Protein AF-A0A650GEP9-F1 (afdb_monomer)

Radius of gyration: 18.07 Å; Cα contacts (8 Å, |Δi|>4): 23; chains: 1; bounding box: 58×45×26 Å

Secondary structure (DSSP, 8-state):
-PPPTTTT--S-----------HHHHHHHHHHHHHTT--HHHHHHHHHH---TTS-PPP--TTS--STT---

Mean predicted aligned error: 12.85 Å

Nearest PDB structures (foldseek):
  5x3t-assembly1_G  TM=5.870E-01  e=1.752E+00  Mycobacterium tuberculosis H37Rv
  5x3t-assembly1_C  TM=6.078E-01  e=3.480E+00  Mycobacterium tuberculosis H37Rv
  7odt-assembly1_a  TM=3.062E-01  e=6.451E+00  Homo sapiens

Structure (mmCIF, N/CA/C/O backbone):
data_AF-A0A650GEP9-F1
#
_entry.id   AF-A0A650GEP9-F1
#
loop_
_atom_site.group_PDB
_atom_site.id
_atom_site.type_symbol
_atom_site.label_atom_id
_atom_site.label_alt_id
_atom_site.label_comp_id
_atom_site.label_asym_id
_atom_site.label_entity_id
_atom_site.label_seq_id
_atom_site.pdbx_PDB_ins_code
_atom_site.Cartn_x
_atom_site.Cartn_y
_atom_site.Cartn_z
_atom_site.occupancy
_atom_site.B_iso_or_equiv
_atom_site.auth_seq_id
_atom_site.auth_comp_id
_atom_site.auth_asym_id
_atom_site.auth_atom_id
_atom_site.pdbx_PDB_model_num
ATOM 1 N N . MET A 1 1 ? 45.512 5.365 -12.839 1.00 49.88 1 MET A N 1
ATOM 2 C CA . MET A 1 1 ? 44.566 4.240 -13.015 1.00 49.88 1 MET A CA 1
ATOM 3 C C . MET A 1 1 ? 43.194 4.826 -13.317 1.00 49.88 1 MET A C 1
ATOM 5 O O . MET A 1 1 ? 42.788 5.721 -12.592 1.00 49.88 1 MET A O 1
ATOM 9 N N . SER A 1 2 ? 42.546 4.415 -14.412 1.00 58.94 2 SER A N 1
ATOM 10 C CA . SER A 1 2 ? 41.253 4.969 -14.848 1.00 58.94 2 SER A CA 1
ATOM 11 C C . SER A 1 2 ? 40.115 4.212 -14.162 1.00 58.94 2 SER A C 1
ATOM 13 O O . SER A 1 2 ? 40.014 2.995 -14.314 1.00 58.94 2 SER A O 1
ATOM 15 N N . THR A 1 3 ? 39.303 4.897 -13.358 1.00 56.69 3 THR A N 1
ATOM 16 C CA . THR A 1 3 ? 38.169 4.286 -12.656 1.00 56.69 3 THR A CA 1
ATOM 17 C C . THR A 1 3 ? 37.127 3.842 -13.690 1.00 56.69 3 THR A C 1
ATOM 19 O O . THR A 1 3 ? 36.731 4.657 -14.526 1.00 56.69 3 THR A O 1
ATOM 22 N N . PRO A 1 4 ? 36.664 2.578 -13.688 1.00 57.25 4 PRO A N 1
ATOM 23 C CA . PRO A 1 4 ? 35.668 2.125 -14.652 1.00 57.25 4 PRO A CA 1
ATOM 24 C C . PRO A 1 4 ? 34.389 2.959 -14.518 1.00 57.25 4 PRO A C 1
ATOM 26 O O . PRO A 1 4 ? 33.918 3.204 -13.409 1.00 57.25 4 PRO A O 1
ATOM 29 N N . ALA A 1 5 ? 33.784 3.341 -15.648 1.00 60.44 5 ALA A N 1
ATOM 30 C CA . ALA A 1 5 ? 32.590 4.200 -15.723 1.00 60.44 5 ALA A CA 1
ATOM 31 C C . ALA A 1 5 ? 31.362 3.679 -14.938 1.00 60.44 5 ALA A C 1
ATOM 33 O O . ALA A 1 5 ? 30.367 4.380 -14.774 1.00 60.44 5 ALA A O 1
ATOM 34 N N . ASN A 1 6 ? 31.430 2.446 -14.433 1.00 53.09 6 ASN A N 1
ATOM 35 C CA . ASN A 1 6 ? 30.385 1.799 -13.650 1.00 53.09 6 ASN A CA 1
ATOM 36 C C . ASN A 1 6 ? 30.626 1.838 -12.132 1.00 53.09 6 ASN A C 1
ATOM 38 O O . ASN A 1 6 ? 29.792 1.321 -11.396 1.00 53.09 6 ASN A O 1
ATOM 42 N N . ALA A 1 7 ? 31.707 2.462 -11.650 1.00 54.31 7 ALA A N 1
ATOM 43 C CA . ALA A 1 7 ? 32.029 2.546 -10.220 1.00 54.31 7 ALA A CA 1
ATOM 44 C C . ALA A 1 7 ? 30.979 3.308 -9.384 1.00 54.31 7 ALA A C 1
ATOM 46 O O . ALA A 1 7 ? 30.929 3.148 -8.170 1.00 54.31 7 ALA A O 1
ATOM 47 N N . HIS A 1 8 ? 30.110 4.093 -10.032 1.00 51.66 8 HIS A N 1
ATOM 48 C CA . HIS A 1 8 ? 29.002 4.815 -9.396 1.00 51.66 8 HIS A CA 1
ATOM 49 C C . HIS A 1 8 ? 27.622 4.185 -9.646 1.00 51.66 8 HIS A C 1
ATOM 51 O O . HIS A 1 8 ? 26.603 4.786 -9.301 1.00 51.66 8 HIS A O 1
ATOM 57 N N . ARG A 1 9 ? 27.533 2.988 -10.252 1.00 48.16 9 ARG A N 1
ATOM 58 C CA . ARG A 1 9 ? 26.253 2.264 -10.299 1.00 48.16 9 ARG A CA 1
ATOM 59 C C . ARG A 1 9 ? 25.943 1.771 -8.888 1.00 48.16 9 ARG A C 1
ATOM 61 O O . ARG A 1 9 ? 26.455 0.738 -8.478 1.00 48.16 9 ARG A O 1
ATOM 68 N N . SER A 1 10 ? 25.099 2.508 -8.165 1.00 52.88 10 SER A N 1
ATOM 69 C CA . SER A 1 10 ? 24.432 1.986 -6.971 1.00 52.88 10 SER A CA 1
ATOM 70 C C . SER A 1 10 ? 23.802 0.627 -7.330 1.00 52.88 10 SER A C 1
ATOM 72 O O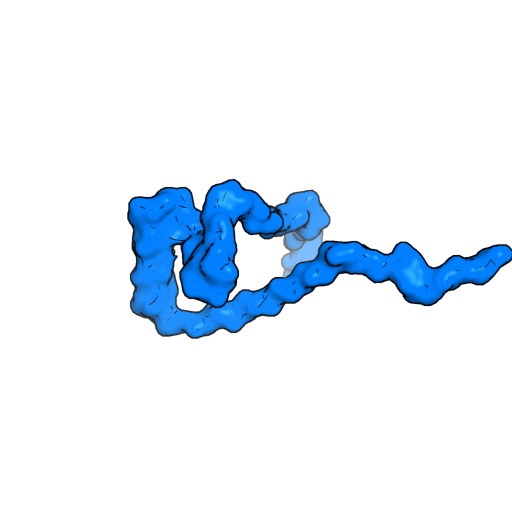 . SER A 1 10 ? 23.033 0.580 -8.299 1.00 52.88 10 SER A O 1
ATOM 74 N N . PRO A 1 11 ? 24.126 -0.467 -6.615 1.00 52.88 11 PRO A N 1
ATOM 75 C CA . PRO A 1 11 ? 23.484 -1.767 -6.813 1.00 52.88 11 PRO A CA 1
ATOM 76 C C . PRO A 1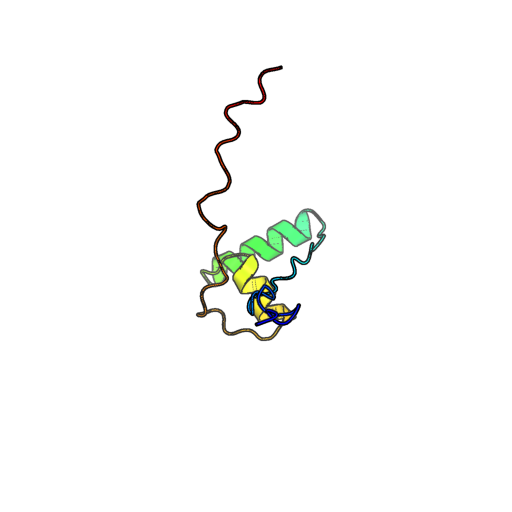 11 ? 21.983 -1.739 -6.484 1.00 52.88 11 PRO A C 1
ATOM 78 O O . PRO A 1 11 ? 21.263 -2.660 -6.850 1.00 52.88 11 PRO A O 1
ATOM 81 N N . ASP A 1 12 ? 21.504 -0.657 -5.869 1.00 54.03 12 ASP A N 1
ATOM 82 C CA . ASP A 1 12 ? 20.139 -0.489 -5.391 1.00 54.03 12 ASP A CA 1
ATOM 83 C C . ASP A 1 12 ? 19.375 0.506 -6.282 1.00 54.03 12 ASP A C 1
ATOM 85 O O . ASP A 1 12 ? 19.010 1.619 -5.888 1.00 54.03 12 ASP A O 1
ATOM 89 N N . ARG A 1 13 ? 19.211 0.158 -7.565 1.00 53.56 13 ARG A N 1
ATOM 90 C CA . ARG A 1 13 ? 18.337 0.927 -8.462 1.00 53.56 13 ARG A CA 1
ATOM 91 C C . ARG A 1 13 ? 16.888 0.637 -8.083 1.00 53.56 13 ARG A C 1
ATOM 93 O O . ARG A 1 13 ? 16.309 -0.336 -8.554 1.00 53.56 13 ARG A O 1
ATOM 100 N N . SER A 1 14 ? 16.303 1.496 -7.257 1.00 62.91 14 SER A N 1
ATOM 101 C CA . SER A 1 14 ? 14.871 1.466 -6.972 1.00 62.91 14 SER A CA 1
ATOM 102 C C . SER A 1 14 ? 14.087 2.133 -8.108 1.00 62.91 14 SER A C 1
ATOM 104 O O . SER A 1 14 ? 14.427 3.220 -8.578 1.00 62.91 14 SER A O 1
ATOM 106 N N . ALA A 1 15 ? 13.037 1.461 -8.577 1.00 69.38 15 ALA A N 1
ATOM 107 C CA . ALA A 1 15 ? 12.052 2.025 -9.491 1.00 69.38 15 ALA A CA 1
ATOM 108 C C . ALA A 1 15 ? 10.761 2.290 -8.709 1.00 69.38 15 ALA A C 1
ATOM 110 O O . ALA A 1 15 ? 10.276 1.412 -7.999 1.00 69.38 15 ALA A O 1
ATOM 111 N N . ALA A 1 16 ? 10.206 3.495 -8.831 1.00 75.44 16 ALA A N 1
ATOM 112 C CA . ALA A 1 16 ? 8.920 3.833 -8.231 1.00 75.44 16 ALA A CA 1
ATOM 113 C C . ALA A 1 16 ? 7.800 3.623 -9.257 1.00 75.44 16 ALA A C 1
ATOM 115 O O . ALA A 1 16 ? 7.854 4.173 -10.358 1.00 75.44 16 ALA A O 1
ATOM 116 N N . VAL A 1 17 ? 6.774 2.854 -8.891 1.00 79.25 17 VAL A N 1
ATOM 117 C CA . VAL A 1 17 ? 5.584 2.627 -9.724 1.00 79.25 17 VAL A CA 1
ATOM 118 C C . VAL A 1 17 ? 4.420 3.429 -9.153 1.00 79.25 17 VAL A C 1
ATOM 120 O O . VAL A 1 17 ? 4.101 3.329 -7.970 1.00 79.25 17 VAL A O 1
ATOM 123 N N . LEU A 1 18 ? 3.766 4.231 -9.995 1.00 85.00 18 LEU A N 1
ATOM 124 C CA . LEU A 1 18 ? 2.591 5.002 -9.601 1.00 85.00 18 LEU A CA 1
ATOM 125 C C . LEU A 1 18 ? 1.319 4.216 -9.933 1.00 85.00 18 LEU A C 1
ATOM 127 O O . LEU A 1 18 ? 0.954 4.077 -11.099 1.00 85.00 18 LEU A O 1
ATOM 131 N N . LEU A 1 19 ? 0.629 3.729 -8.903 1.00 84.38 19 LEU A N 1
ATOM 132 C CA . LEU A 1 19 ? -0.659 3.050 -9.043 1.00 84.38 19 LEU A CA 1
ATOM 133 C C . LEU A 1 19 ? -1.803 4.064 -8.921 1.00 84.38 19 LEU A C 1
ATOM 135 O O . LEU A 1 19 ? -1.880 4.814 -7.946 1.00 84.38 19 LEU A O 1
ATOM 139 N N . ARG A 1 20 ? -2.699 4.092 -9.913 1.00 90.56 20 ARG A N 1
ATOM 140 C CA . ARG A 1 20 ? -3.896 4.948 -9.908 1.00 90.56 20 ARG A CA 1
ATOM 141 C C . ARG A 1 20 ? -5.131 4.103 -9.633 1.00 90.56 20 ARG A C 1
ATOM 143 O O . ARG A 1 20 ? -5.364 3.113 -10.316 1.00 90.56 20 ARG A O 1
ATOM 150 N N . PHE A 1 21 ? -5.934 4.537 -8.670 1.00 88.69 21 PHE A N 1
ATOM 151 C CA . PHE A 1 21 ? -7.185 3.889 -8.286 1.00 88.69 21 PHE A CA 1
ATOM 152 C C . PHE A 1 21 ? -8.319 4.914 -8.274 1.00 88.69 21 PHE A C 1
ATOM 154 O O . PHE A 1 21 ? -8.075 6.107 -8.074 1.00 88.69 21 PHE A O 1
ATOM 161 N N . SER A 1 22 ? -9.558 4.445 -8.428 1.00 95.62 22 SER A N 1
ATOM 162 C CA . SER A 1 22 ? -10.731 5.230 -8.036 1.00 95.62 22 SER A CA 1
ATOM 163 C C . SER A 1 22 ? -10.720 5.490 -6.522 1.00 95.62 22 SER A C 1
ATOM 165 O O . SER A 1 22 ? -9.980 4.841 -5.772 1.00 95.62 22 SER A O 1
ATOM 167 N N . LEU A 1 23 ? -11.540 6.437 -6.053 1.00 94.50 23 LEU A N 1
ATOM 168 C CA . LEU A 1 23 ? -11.657 6.728 -4.619 1.00 94.50 23 LEU A CA 1
ATOM 169 C C . LEU A 1 23 ? -12.088 5.484 -3.828 1.00 94.50 23 LEU A C 1
ATOM 171 O O . LEU A 1 23 ? -11.430 5.138 -2.845 1.00 94.50 23 LEU A O 1
ATOM 175 N N . ASP A 1 24 ? -13.100 4.768 -4.318 1.00 96.50 24 ASP A N 1
ATOM 176 C CA . ASP A 1 24 ? -13.599 3.540 -3.689 1.00 96.50 24 ASP A CA 1
ATOM 177 C C . ASP A 1 24 ? -12.549 2.427 -3.711 1.00 96.50 24 ASP A C 1
ATOM 179 O O . ASP A 1 24 ? -12.306 1.771 -2.699 1.00 96.50 24 ASP A O 1
ATOM 183 N N . GLY A 1 25 ? -11.836 2.268 -4.834 1.00 94.25 25 GLY A N 1
ATOM 184 C CA . GLY A 1 25 ? -10.755 1.288 -4.951 1.00 94.25 25 GLY A CA 1
ATOM 185 C C . GLY A 1 25 ? -9.611 1.568 -3.976 1.00 94.25 25 GLY A C 1
ATOM 186 O O . GLY A 1 25 ? -9.076 0.651 -3.353 1.00 94.25 25 GLY A O 1
ATOM 187 N N . ARG A 1 26 ? -9.268 2.846 -3.773 1.00 93.50 26 ARG A N 1
ATOM 188 C CA . ARG A 1 26 ? -8.265 3.255 -2.782 1.00 93.50 26 ARG A CA 1
ATOM 189 C C . ARG A 1 26 ? -8.733 2.984 -1.350 1.00 93.50 26 ARG A C 1
ATOM 191 O O . ARG A 1 26 ? -7.907 2.606 -0.518 1.00 93.50 26 ARG A O 1
ATOM 198 N N . ALA A 1 27 ? -10.010 3.212 -1.045 1.00 95.06 27 ALA A N 1
ATOM 199 C CA . ALA A 1 27 ? -10.571 2.945 0.277 1.00 95.06 27 ALA A CA 1
ATOM 200 C C . ALA A 1 27 ? -10.559 1.442 0.591 1.00 95.06 27 ALA A C 1
ATOM 202 O O . ALA A 1 27 ? -10.085 1.039 1.653 1.00 95.06 27 ALA A O 1
ATOM 203 N N . GLU A 1 28 ? -10.974 0.616 -0.368 1.00 96.06 28 GLU A N 1
ATOM 204 C CA . GLU A 1 28 ? -10.980 -0.839 -0.223 1.00 96.06 28 GLU A CA 1
ATOM 205 C C . GLU A 1 28 ? -9.562 -1.410 -0.072 1.00 96.06 28 GLU A C 1
ATOM 207 O O . GLU A 1 28 ? -9.319 -2.248 0.797 1.00 96.06 28 GLU A O 1
ATOM 212 N N . LEU A 1 29 ? -8.593 -0.908 -0.847 1.00 94.56 29 LEU A N 1
ATOM 213 C CA . LEU A 1 29 ? -7.185 -1.296 -0.720 1.00 94.56 29 LEU A CA 1
ATOM 214 C C . LEU A 1 29 ? -6.644 -1.013 0.690 1.00 94.56 29 LEU A C 1
ATOM 216 O O . LEU A 1 29 ? -5.984 -1.861 1.290 1.00 94.56 29 LEU A O 1
ATOM 220 N N . LYS A 1 30 ? -6.948 0.172 1.237 1.00 95.12 30 LYS A N 1
ATOM 221 C CA . LYS A 1 30 ? -6.56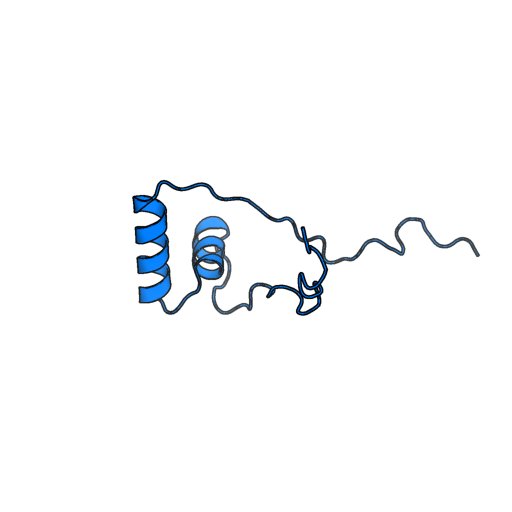5 0.540 2.607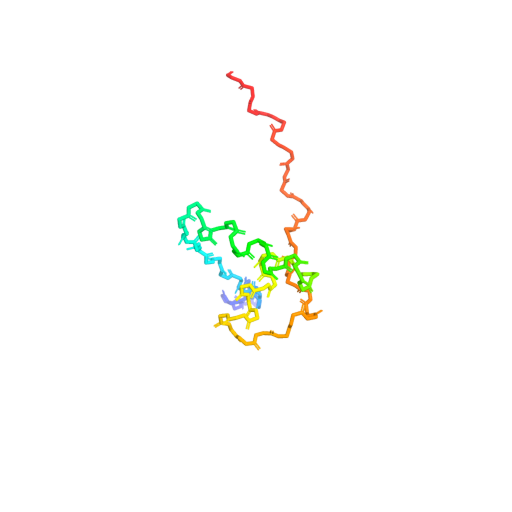 1.00 95.12 30 LYS A CA 1
ATOM 222 C C . LYS A 1 30 ? -7.216 -0.365 3.645 1.00 95.12 30 LYS A C 1
ATOM 224 O O . LYS A 1 30 ? -6.532 -0.779 4.576 1.00 95.12 30 LYS A O 1
ATOM 229 N N . ARG A 1 31 ? -8.508 -0.670 3.488 1.00 97.50 31 ARG A N 1
ATOM 230 C CA . ARG A 1 31 ? -9.244 -1.548 4.405 1.00 97.50 31 ARG A CA 1
ATOM 231 C C . ARG A 1 31 ? -8.601 -2.932 4.462 1.00 97.50 31 ARG A C 1
ATOM 233 O O . ARG A 1 31 ? -8.240 -3.381 5.542 1.00 97.50 31 ARG A O 1
ATOM 240 N N . ARG A 1 32 ? -8.360 -3.554 3.303 1.00 96.81 32 ARG A N 1
ATOM 241 C CA . ARG A 1 32 ? -7.737 -4.887 3.217 1.00 96.81 32 ARG A CA 1
ATOM 242 C C . ARG A 1 32 ? -6.323 -4.922 3.783 1.00 96.81 32 ARG A C 1
ATOM 244 O O . ARG A 1 32 ? -5.968 -5.874 4.468 1.00 96.81 32 ARG A O 1
ATOM 251 N N . ALA A 1 33 ? -5.523 -3.892 3.510 1.00 94.81 33 ALA A N 1
ATOM 252 C CA . ALA A 1 33 ? -4.192 -3.777 4.096 1.00 94.81 33 ALA A CA 1
ATOM 253 C C . ALA A 1 33 ? -4.277 -3.693 5.631 1.00 94.81 33 ALA A C 1
ATOM 255 O O . ALA A 1 33 ? -3.588 -4.435 6.326 1.00 94.81 33 ALA A O 1
ATOM 256 N N . SER A 1 34 ? -5.188 -2.865 6.156 1.00 95.50 34 SER A N 1
ATOM 25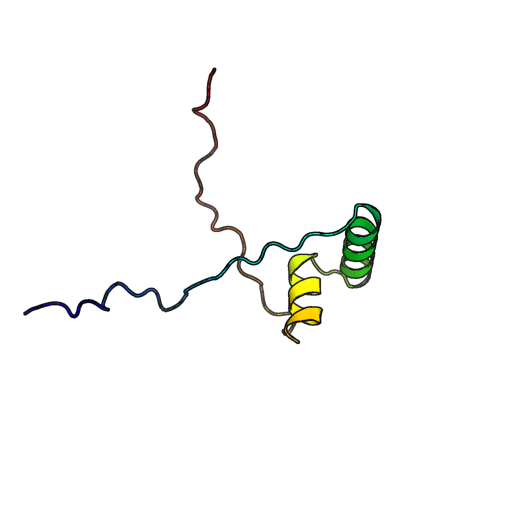7 C CA . SER A 1 34 ? -5.397 -2.698 7.598 1.00 95.50 34 SER A CA 1
ATOM 258 C C . SER A 1 34 ? -5.878 -3.974 8.290 1.00 95.50 34 SER A C 1
ATOM 260 O O . SER A 1 34 ? -5.415 -4.267 9.387 1.00 95.50 34 SER A O 1
ATOM 262 N N . GLU A 1 35 ? -6.782 -4.736 7.672 1.00 97.12 35 GLU A N 1
ATOM 263 C CA . GLU A 1 35 ? -7.288 -6.010 8.214 1.00 97.12 35 GLU A CA 1
ATOM 264 C C . GLU A 1 35 ? -6.184 -7.056 8.389 1.00 97.12 35 GLU A C 1
ATOM 266 O O . GLU A 1 35 ? -6.269 -7.908 9.269 1.00 97.12 35 GLU A O 1
ATOM 271 N N . LEU A 1 36 ? -5.126 -6.960 7.584 1.00 94.31 36 LEU A N 1
ATOM 272 C CA . LEU A 1 36 ? -3.955 -7.829 7.651 1.00 94.31 36 LEU A CA 1
ATOM 273 C C . LEU A 1 36 ? -2.796 -7.221 8.456 1.00 94.31 36 LEU A C 1
ATOM 275 O O . LEU A 1 36 ? -1.715 -7.803 8.492 1.00 94.31 36 LEU A O 1
ATOM 279 N N . GLY A 1 37 ? -2.985 -6.048 9.073 1.00 93.50 37 GLY A N 1
ATOM 280 C CA . GLY A 1 37 ? -1.926 -5.343 9.801 1.00 93.50 37 GLY A CA 1
ATOM 281 C C . GLY A 1 37 ? -0.785 -4.840 8.908 1.00 93.50 37 GLY A C 1
ATOM 282 O O . GLY A 1 37 ? 0.328 -4.638 9.386 1.00 93.50 37 GLY A O 1
ATOM 283 N N . MET A 1 38 ? -1.041 -4.653 7.611 1.00 91.44 38 MET A N 1
ATOM 284 C CA . MET A 1 38 ? -0.054 -4.255 6.607 1.00 91.44 38 MET A CA 1
ATOM 285 C C . MET A 1 38 ? -0.217 -2.787 6.205 1.00 91.44 38 MET A C 1
ATOM 287 O O . MET A 1 38 ? -1.312 -2.220 6.210 1.00 91.44 38 MET A O 1
ATOM 291 N N . THR A 1 39 ? 0.875 -2.171 5.754 1.00 90.50 39 THR A N 1
ATOM 292 C CA . THR A 1 39 ? 0.785 -0.923 4.988 1.00 90.50 39 THR A CA 1
ATOM 293 C C . THR A 1 39 ? 0.253 -1.194 3.578 1.00 90.50 39 THR A C 1
ATOM 295 O O . THR A 1 39 ? 0.357 -2.300 3.050 1.00 90.50 39 THR A O 1
ATOM 298 N N . VAL A 1 40 ? -0.274 -0.158 2.919 1.00 90.44 40 VAL A N 1
ATOM 299 C CA . VAL A 1 40 ? -0.732 -0.260 1.520 1.00 90.44 40 VAL A CA 1
ATOM 300 C C . VAL A 1 40 ? 0.395 -0.701 0.581 1.00 90.44 40 VAL A C 1
ATOM 302 O O . VAL A 1 40 ? 0.136 -1.468 -0.339 1.00 90.44 40 VAL A O 1
ATOM 305 N N . GLN A 1 41 ? 1.630 -0.249 0.825 1.00 87.25 41 GLN A N 1
ATOM 306 C CA . GLN A 1 41 ? 2.794 -0.640 0.028 1.00 87.25 41 GLN A CA 1
ATOM 307 C C . GLN A 1 41 ? 3.094 -2.133 0.194 1.00 87.25 41 GLN A C 1
ATOM 309 O O . GLN A 1 41 ? 3.162 -2.841 -0.800 1.00 87.25 41 GLN A O 1
ATOM 314 N N . GLN A 1 42 ? 3.172 -2.630 1.434 1.00 88.88 42 GLN A N 1
ATOM 315 C CA . GLN A 1 42 ? 3.386 -4.061 1.702 1.00 88.88 42 GLN A CA 1
ATOM 316 C C . GLN A 1 42 ? 2.290 -4.927 1.086 1.00 88.88 42 GLN A C 1
ATOM 318 O O . GLN A 1 42 ? 2.578 -5.951 0.476 1.00 88.88 42 GLN A O 1
ATOM 323 N N . TYR A 1 43 ? 1.032 -4.502 1.216 1.00 91.81 43 TYR A N 1
ATOM 324 C CA . TYR A 1 43 ? -0.089 -5.222 0.627 1.00 91.81 43 TYR A CA 1
ATOM 325 C C . TYR A 1 43 ? -0.014 -5.245 -0.907 1.00 91.81 43 TYR A C 1
ATOM 327 O O . TYR A 1 43 ? -0.278 -6.278 -1.520 1.00 91.81 43 TYR A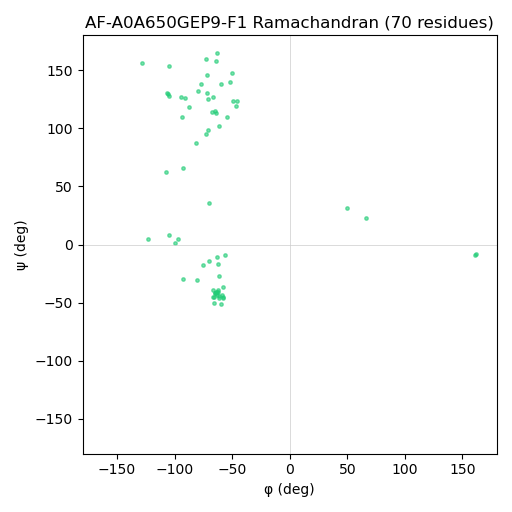 O 1
ATOM 335 N N . ALA A 1 44 ? 0.360 -4.124 -1.532 1.00 89.81 44 ALA A N 1
ATOM 336 C CA . ALA A 1 44 ? 0.536 -4.040 -2.977 1.00 89.81 44 ALA A CA 1
ATOM 337 C C . ALA A 1 44 ? 1.710 -4.901 -3.458 1.00 89.81 44 ALA A C 1
ATOM 339 O O . ALA A 1 44 ? 1.538 -5.658 -4.405 1.00 89.81 44 ALA A O 1
ATOM 340 N N . ASP A 1 45 ? 2.859 -4.850 -2.787 1.00 87.88 45 ASP A N 1
ATOM 341 C CA . ASP A 1 45 ? 4.032 -5.651 -3.148 1.00 87.88 45 ASP A CA 1
ATOM 342 C C . ASP A 1 45 ? 3.755 -7.149 -2.985 1.00 87.88 45 ASP A C 1
ATOM 344 O O . ASP A 1 45 ? 4.082 -7.940 -3.868 1.00 87.88 45 ASP A O 1
ATOM 348 N N . TRP A 1 46 ? 3.059 -7.542 -1.915 1.00 90.19 46 TRP A N 1
ATOM 349 C CA . TRP A 1 46 ? 2.624 -8.924 -1.729 1.00 90.19 46 TRP A CA 1
ATOM 350 C C . TRP A 1 46 ? 1.678 -9.387 -2.840 1.00 90.19 46 TRP A C 1
A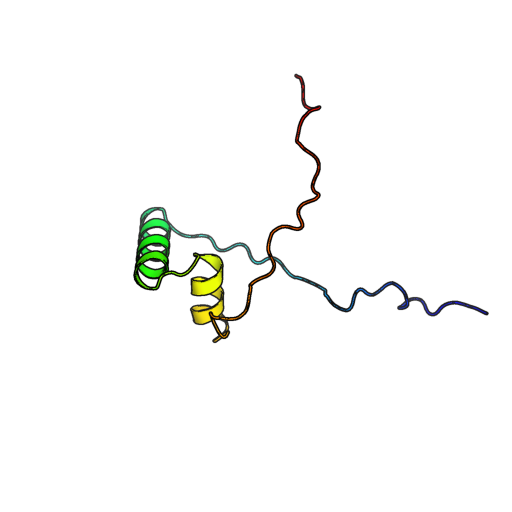TOM 352 O O . TRP A 1 46 ? 1.836 -10.483 -3.361 1.00 90.19 46 TRP A O 1
ATOM 362 N N . LYS A 1 47 ? 0.696 -8.566 -3.231 1.00 91.62 47 LYS A N 1
ATOM 363 C CA . LYS A 1 47 ? -0.302 -8.964 -4.236 1.00 91.62 47 LYS A CA 1
ATOM 364 C C . LYS A 1 47 ? 0.166 -8.859 -5.683 1.00 91.62 47 LYS A C 1
ATOM 366 O O . LYS A 1 47 ? -0.346 -9.598 -6.515 1.00 91.62 47 LYS A O 1
ATOM 371 N N . LEU A 1 48 ? 1.052 -7.920 -5.999 1.00 87.69 48 LEU A N 1
ATOM 372 C CA . LEU A 1 48 ? 1.503 -7.671 -7.370 1.00 87.69 48 LEU A CA 1
ATOM 373 C C . LEU A 1 48 ? 2.772 -8.443 -7.717 1.00 87.69 48 LEU A C 1
ATOM 375 O O . LEU A 1 48 ? 2.980 -8.753 -8.886 1.00 87.69 48 LEU A O 1
ATOM 379 N N . LEU A 1 49 ? 3.626 -8.706 -6.726 1.00 87.25 49 LEU A N 1
ATOM 380 C CA . LEU A 1 49 ? 4.963 -9.262 -6.933 1.00 87.25 49 LEU A CA 1
ATOM 381 C C . LEU A 1 49 ? 5.183 -10.577 -6.170 1.00 87.25 49 LEU A C 1
ATOM 383 O O . LEU A 1 49 ? 6.310 -11.065 -6.152 1.00 87.25 49 LEU A O 1
ATOM 387 N N . ASP A 1 50 ? 4.149 -11.110 -5.505 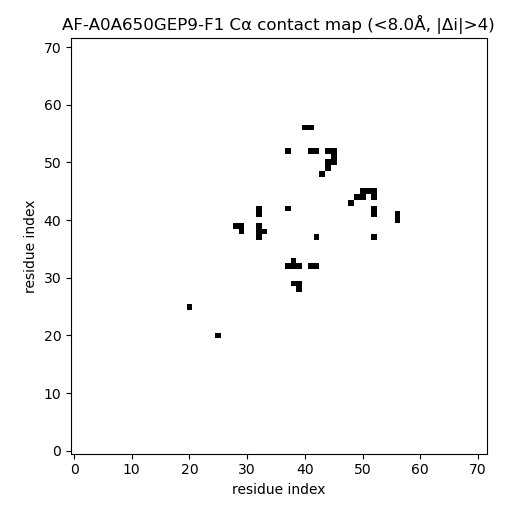1.00 87.50 50 ASP A N 1
ATOM 388 C CA . ASP A 1 50 ? 4.237 -12.258 -4.587 1.00 87.50 50 ASP A CA 1
ATOM 389 C C . ASP A 1 50 ? 5.356 -12.094 -3.540 1.00 87.50 50 ASP A C 1
ATOM 391 O O . ASP A 1 50 ? 5.985 -13.053 -3.085 1.00 87.50 50 ASP A O 1
ATOM 395 N N . ALA A 1 51 ? 5.628 -10.842 -3.159 1.00 83.69 51 ALA A N 1
ATOM 396 C CA . ALA A 1 51 ? 6.689 -10.515 -2.224 1.00 83.69 51 ALA A CA 1
ATOM 397 C C . ALA A 1 51 ? 6.319 -10.942 -0.799 1.00 83.69 51 ALA A C 1
ATOM 399 O O . ALA A 1 51 ? 5.167 -10.845 -0.379 1.00 83.69 51 ALA A O 1
ATOM 400 N N . ASP A 1 52 ? 7.316 -11.365 -0.024 1.00 84.81 52 ASP A N 1
ATOM 401 C CA . ASP A 1 52 ? 7.139 -11.661 1.397 1.00 84.81 52 ASP A CA 1
ATOM 402 C C . ASP A 1 52 ? 6.789 -10.369 2.168 1.00 84.81 52 ASP A C 1
ATOM 404 O O . ASP A 1 52 ? 7.634 -9.471 2.253 1.00 84.81 52 ASP A O 1
ATOM 408 N N . PRO A 1 53 ? 5.579 -10.258 2.750 1.00 77.38 53 PRO A N 1
ATOM 409 C CA . PRO A 1 53 ? 5.119 -9.037 3.409 1.00 77.38 53 PRO A CA 1
ATOM 410 C C . PRO A 1 53 ? 5.860 -8.737 4.721 1.00 77.38 53 PRO A C 1
ATOM 412 O O . PRO A 1 53 ? 5.764 -7.618 5.232 1.00 77.38 53 PRO A O 1
ATOM 415 N N . SER A 1 54 ? 6.594 -9.712 5.272 1.00 79.62 54 SER A N 1
ATOM 416 C CA . SER A 1 54 ? 7.431 -9.521 6.461 1.00 79.62 54 SER A CA 1
ATOM 417 C C . SER A 1 54 ? 8.721 -8.760 6.155 1.00 79.62 54 SER A C 1
ATOM 419 O O . SER A 1 54 ? 9.348 -8.207 7.064 1.00 79.62 54 SER A O 1
ATOM 421 N N . LYS A 1 55 ? 9.115 -8.687 4.876 1.00 76.31 55 LYS A N 1
ATOM 422 C CA . LYS A 1 55 ? 10.289 -7.921 4.476 1.00 76.31 55 LYS A CA 1
ATOM 423 C C . LYS A 1 55 ? 9.995 -6.426 4.592 1.00 76.31 55 LYS A C 1
ATOM 425 O O . LYS A 1 55 ? 8.983 -5.953 4.070 1.00 76.31 55 LYS A O 1
ATOM 430 N N . PRO A 1 56 ? 10.878 -5.657 5.247 1.00 65.88 56 PRO A N 1
ATOM 431 C CA . PRO A 1 56 ? 10.735 -4.216 5.296 1.00 65.88 56 PRO A CA 1
ATOM 432 C C . PRO A 1 56 ? 10.868 -3.659 3.878 1.00 65.88 56 PRO A C 1
ATOM 434 O O . PRO A 1 56 ? 11.929 -3.723 3.259 1.00 65.88 56 PRO A O 1
ATOM 437 N N . VAL A 1 57 ? 9.775 -3.107 3.363 1.00 66.56 57 VAL A N 1
ATOM 438 C CA . VAL A 1 57 ? 9.801 -2.275 2.162 1.00 66.56 57 VAL A CA 1
ATOM 439 C C . VAL A 1 57 ? 10.476 -0.961 2.535 1.00 66.56 57 VAL A C 1
ATOM 441 O O . VAL A 1 57 ? 10.108 -0.335 3.531 1.00 66.56 57 VAL A O 1
ATOM 444 N N . GLY A 1 58 ? 11.523 -0.596 1.791 1.00 60.50 58 GLY A N 1
ATOM 445 C CA . GLY A 1 58 ? 12.378 0.548 2.099 1.00 60.50 58 GLY A CA 1
ATOM 446 C C . GLY A 1 58 ? 11.558 1.788 2.453 1.00 60.50 58 GLY A C 1
ATOM 447 O O . GLY A 1 58 ? 10.754 2.271 1.655 1.00 60.50 58 GLY A O 1
ATOM 448 N N . GLY A 1 59 ? 11.738 2.287 3.677 1.00 53.25 59 GLY A N 1
ATOM 449 C CA . GLY A 1 59 ? 11.128 3.537 4.107 1.00 53.25 59 GLY A CA 1
ATOM 450 C C . GLY A 1 59 ? 11.674 4.705 3.289 1.00 53.25 59 GLY A C 1
ATOM 451 O O . GLY A 1 59 ? 12.774 4.631 2.735 1.00 53.25 59 GLY A O 1
ATOM 452 N N . ARG A 1 60 ? 10.927 5.817 3.236 1.00 49.03 60 ARG A N 1
ATOM 453 C CA . ARG A 1 60 ? 11.502 7.101 2.807 1.00 49.03 60 ARG A CA 1
ATOM 454 C C . ARG A 1 60 ? 12.835 7.270 3.530 1.00 49.03 60 ARG A C 1
ATOM 456 O O . ARG A 1 60 ? 12.846 7.245 4.757 1.00 49.03 60 ARG A O 1
ATOM 463 N N . ALA A 1 61 ? 13.926 7.450 2.788 1.00 47.41 61 ALA A N 1
ATOM 464 C CA . ALA A 1 61 ? 15.184 7.864 3.385 1.00 47.41 61 ALA A CA 1
ATOM 465 C C . ALA A 1 61 ? 14.915 9.146 4.187 1.00 47.41 61 ALA A C 1
ATOM 467 O O . ALA A 1 61 ? 14.588 10.194 3.620 1.00 47.41 61 ALA A O 1
ATOM 468 N N . THR A 1 62 ? 14.962 9.037 5.512 1.00 47.06 62 THR A N 1
ATOM 469 C CA . THR A 1 62 ? 14.853 10.160 6.438 1.00 47.06 62 THR A CA 1
ATOM 470 C C . THR A 1 62 ? 16.030 11.090 6.133 1.00 47.06 62 THR A C 1
ATOM 472 O O . THR A 1 62 ? 17.170 10.760 6.443 1.00 47.06 62 THR A O 1
ATOM 475 N N . GLY A 1 63 ? 15.782 12.191 5.415 1.00 47.28 63 GLY A N 1
ATOM 476 C CA . GLY A 1 63 ? 16.852 13.059 4.898 1.00 47.28 63 GLY A CA 1
ATOM 477 C C . GLY A 1 63 ? 16.482 14.003 3.745 1.00 47.28 63 GLY A C 1
ATOM 478 O O . GLY A 1 63 ? 17.271 14.884 3.412 1.00 47.28 63 GLY A O 1
ATOM 479 N N . GLN A 1 64 ? 15.293 13.889 3.143 1.00 50.59 64 GLN A N 1
ATOM 480 C CA . GLN A 1 64 ? 14.751 14.972 2.307 1.00 50.59 64 GLN A CA 1
ATOM 481 C C . GLN A 1 64 ? 14.429 16.160 3.231 1.00 50.59 64 GLN A C 1
ATOM 483 O O . GLN A 1 64 ? 13.604 16.022 4.134 1.00 50.59 64 GLN A O 1
ATOM 488 N N . ARG A 1 65 ? 15.162 17.273 3.062 1.00 53.78 65 ARG A N 1
ATOM 489 C CA . ARG A 1 65 ? 15.126 18.459 3.939 1.00 53.78 65 ARG A CA 1
ATOM 490 C C . ARG A 1 65 ? 13.685 18.942 4.182 1.00 53.78 65 ARG A C 1
ATOM 492 O O . ARG A 1 65 ? 12.867 18.842 3.265 1.00 53.78 65 ARG A O 1
ATOM 499 N N . PRO A 1 66 ? 13.377 19.500 5.369 1.00 48.97 66 PRO A N 1
ATOM 500 C CA . PRO A 1 66 ? 12.113 20.192 5.597 1.00 48.97 66 PRO A CA 1
ATOM 501 C C . PRO A 1 66 ? 11.895 21.238 4.498 1.00 48.97 66 PRO A C 1
ATOM 503 O O . PRO A 1 66 ? 12.840 21.927 4.116 1.00 48.97 66 PRO A O 1
ATOM 506 N N . LEU A 1 67 ? 10.662 21.381 4.005 1.00 62.00 67 LEU A N 1
ATOM 507 C CA . LEU A 1 67 ? 10.251 22.456 3.085 1.00 62.00 67 LEU A CA 1
ATOM 508 C C . LEU A 1 67 ? 10.210 23.830 3.795 1.00 62.00 67 LEU A C 1
ATOM 510 O O . LEU A 1 67 ? 9.353 24.662 3.517 1.00 62.00 67 LEU A O 1
ATOM 514 N N . GLU A 1 68 ? 11.124 24.071 4.732 1.00 52.81 68 GLU A N 1
ATOM 515 C CA . GLU A 1 68 ? 11.338 25.362 5.375 1.00 52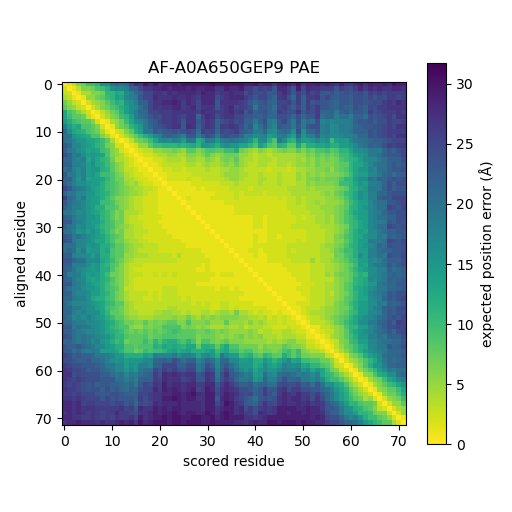.81 68 GLU A CA 1
ATOM 516 C C . GLU A 1 68 ? 12.196 26.207 4.433 1.00 52.81 68 GLU A C 1
ATOM 518 O O . GLU A 1 68 ? 13.423 26.156 4.447 1.00 52.81 68 GLU A O 1
ATOM 523 N N . GLY A 1 69 ? 11.539 26.914 3.518 1.00 51.56 69 GLY A N 1
ATOM 524 C CA . GLY A 1 69 ? 12.222 27.770 2.548 1.00 51.56 69 GLY A CA 1
ATOM 525 C C . GLY A 1 69 ? 11.394 28.160 1.330 1.00 51.56 69 GLY A C 1
ATOM 526 O O . GLY A 1 69 ? 11.822 29.022 0.574 1.00 51.56 69 GLY A O 1
ATOM 527 N N . LEU A 1 70 ? 10.206 27.579 1.141 1.00 56.62 70 LEU A N 1
ATOM 528 C CA . LEU A 1 70 ? 9.230 28.080 0.170 1.00 56.62 70 LEU A CA 1
ATOM 529 C C . LEU A 1 70 ? 8.272 29.049 0.870 1.00 56.62 70 LEU A C 1
ATOM 531 O O . LEU A 1 70 ? 7.088 28.768 1.045 1.00 56.62 70 LEU A O 1
ATOM 535 N N . SER A 1 71 ? 8.822 30.175 1.319 1.00 45.06 71 SER A N 1
ATOM 536 C CA . SER A 1 71 ? 8.028 31.374 1.579 1.00 45.06 71 SER A CA 1
ATOM 537 C C . SER A 1 71 ? 7.715 32.037 0.235 1.00 45.06 71 SER A C 1
ATOM 539 O O . SER A 1 71 ? 8.583 32.065 -0.637 1.00 45.06 71 SER A O 1
ATOM 541 N N . ALA A 1 72 ? 6.466 32.492 0.114 1.00 52.31 72 ALA A N 1
ATOM 542 C CA . ALA A 1 72 ? 5.792 33.116 -1.029 1.00 52.31 72 ALA A CA 1
ATOM 543 C C . ALA A 1 72 ? 6.615 34.105 -1.872 1.00 52.31 72 ALA A C 1
ATOM 545 O O . ALA A 1 72 ? 7.416 34.869 -1.287 1.00 52.31 72 ALA A O 1
#

Solvent-accessible surface area (backbone atoms only — not comparable to full-atom values): 4989 Å² total; per-residue (Å²): 136,84,78,60,94,62,81,77,62,66,92,75,79,79,82,90,81,89,84,87,67,55,73,67,54,49,52,52,48,46,50,58,13,53,77,70,76,38,51,58,65,42,44,45,42,29,71,75,65,72,39,69,65,86,56,83,73,82,69,80,72,91,75,77,72,76,84,84,77,79,71,135

Organism: NCBI:txid262209

Foldseek 3Di:
DDDPPCPPVDPDPDDDDDDDDDPVRVVVLCVVCVVVVHDSVLSCCCVVVVDDSPDDDDDPPPDPDPPVPPDD

Sequence (72 aa):
MSTPANAHRSPDRSAAVLLRFSLDGRAELKRRASELGMTVQQYADWKLLDADPSKPVGGRATGQRPLEGLSA

pLDDT: mean 74.15, std 18.49, range [45.06, 97.5]